Protein AF-A0A9P6WQN1-F1 (afdb_monomer_lite)

Sequence (180 aa):
MYAKSSDTKADQDLINRVKMDAEMPRNSAIYAYQYFLKLSTQKNPILTKEYKQLPDDSQFIDKHYNDLIKYRDLICGVGGQFSEIPSACELFLRLSEVHPRRISQIESNNNTSANTSTISASTTTKIIDQLLKLQIERFDQLVIDLMNTLKLNGGHLFVLDLLIYNKQVFDHIEHTNHNV

InterPro domains:
  IPR035283 Protein Fmp23 [PF17315] (28-176)

Radius of gyration: 20.45 Å; chains: 1; bounding box: 81×51×39 Å

Secondary structure (DSSP, 8-state):
-----SHHHHHHHHHHHHHHHHT--S-HHHHHHHHHHHHHHTT-TTS-SSPPPPPTT-THHHHHHHHHHHHHHHHH-TT--GGGSS-HHHHHHHHHHT-HHHHHHHHHHHHTTS----S-HHHHHHHHHHHHHHHHHHHHHHHHHHHHHHHHTTT-THHHHHHHHHHHHHHHHHHHHTT-

Foldseek 3Di:
DDDDDDPVVVVVVVVVVVVCVVCCDLFLLVVLLVVVVVCVVVVHCLLPPDFDDFPPPLCLCVLCVVVLQVLCCVQQNHPGAQQVQPFLSSSSVSLRCVQLVNVVVVVVVVPPVDDDDDDDCPVVVVVVVVVSVVSNVSSSVNSVSVSVRCSNGSGRRVVSVVSNVVVVVVVVVVVVVVVD

Organism: NCBI:txid460514

Structure (mmCIF, N/CA/C/O backbone):
data_AF-A0A9P6WQN1-F1
#
_entry.id   AF-A0A9P6WQN1-F1
#
loop_
_atom_site.group_PDB
_atom_site.id
_atom_site.type_symbol
_atom_site.label_atom_id
_atom_site.label_alt_id
_atom_site.label_comp_id
_atom_site.label_asym_id
_atom_site.label_entity_id
_atom_site.label_seq_id
_atom_site.pdbx_PDB_ins_code
_atom_site.Cartn_x
_atom_site.Cartn_y
_atom_site.Cartn_z
_atom_site.occupancy
_atom_site.B_iso_or_equiv
_atom_site.auth_seq_id
_atom_site.auth_comp_id
_atom_site.auth_asym_id
_atom_site.auth_atom_id
_atom_site.pdbx_PDB_model_num
ATOM 1 N N . MET A 1 1 ? 49.859 4.708 4.162 1.00 42.19 1 MET A N 1
ATOM 2 C CA . MET A 1 1 ? 48.639 4.614 4.990 1.00 42.19 1 MET A CA 1
ATOM 3 C C . MET A 1 1 ? 47.655 5.675 4.532 1.00 42.19 1 MET A C 1
ATOM 5 O O . MET A 1 1 ? 47.933 6.830 4.790 1.00 42.19 1 MET A O 1
ATOM 9 N N . TYR A 1 2 ? 46.554 5.305 3.875 1.00 33.97 2 TYR A N 1
ATOM 10 C CA . TYR A 1 2 ? 45.330 6.116 3.839 1.00 33.97 2 TYR A CA 1
ATOM 11 C C . TYR A 1 2 ? 44.139 5.173 3.650 1.00 33.97 2 TYR A C 1
ATOM 13 O O . TYR A 1 2 ? 43.829 4.750 2.543 1.00 33.97 2 TYR A O 1
ATOM 21 N N . ALA A 1 3 ? 43.517 4.808 4.768 1.00 43.91 3 ALA A N 1
ATOM 22 C CA . ALA A 1 3 ? 42.157 4.297 4.822 1.00 43.91 3 ALA A CA 1
ATOM 23 C C . ALA A 1 3 ? 41.288 5.448 5.334 1.00 43.91 3 ALA A C 1
ATOM 25 O O . ALA A 1 3 ? 41.653 6.042 6.349 1.00 43.91 3 ALA A O 1
ATOM 26 N N . LYS A 1 4 ? 40.210 5.788 4.618 1.00 46.09 4 LYS A N 1
ATOM 27 C CA . LYS A 1 4 ? 39.016 6.509 5.108 1.00 46.09 4 LYS A CA 1
ATOM 28 C C . LYS A 1 4 ? 38.120 6.869 3.922 1.00 46.09 4 LYS A C 1
ATOM 30 O O . LYS A 1 4 ? 38.464 7.789 3.193 1.00 46.09 4 LYS A O 1
ATOM 35 N N . SER A 1 5 ? 36.991 6.174 3.747 1.00 46.72 5 SER A N 1
ATOM 36 C CA . SER A 1 5 ? 35.738 6.746 3.202 1.00 46.72 5 SER A CA 1
ATOM 37 C C . SER A 1 5 ? 34.600 5.701 3.152 1.00 46.72 5 SER A C 1
ATOM 39 O O . SER A 1 5 ? 34.000 5.477 2.105 1.00 46.72 5 SER A O 1
ATOM 41 N N . SER A 1 6 ? 34.314 5.002 4.255 1.00 49.31 6 SER A N 1
ATOM 42 C CA . SER A 1 6 ? 33.153 4.089 4.338 1.00 49.31 6 SER A CA 1
ATOM 43 C C . SER A 1 6 ? 32.054 4.576 5.286 1.00 49.31 6 SER A C 1
ATOM 45 O O . SER A 1 6 ? 30.892 4.244 5.074 1.00 49.31 6 SER A O 1
ATOM 47 N N . ASP A 1 7 ? 32.386 5.407 6.277 1.00 49.44 7 ASP A N 1
ATOM 48 C CA . ASP A 1 7 ? 31.489 5.627 7.424 1.00 49.44 7 ASP A CA 1
ATOM 49 C C . ASP A 1 7 ? 30.476 6.768 7.216 1.00 49.44 7 ASP A C 1
ATOM 51 O O . ASP A 1 7 ? 29.399 6.772 7.800 1.00 49.44 7 ASP A O 1
ATOM 55 N N . THR A 1 8 ? 30.738 7.702 6.299 1.00 52.03 8 THR A N 1
ATOM 56 C CA . THR A 1 8 ? 29.893 8.897 6.119 1.00 52.03 8 THR A CA 1
ATOM 57 C C . THR A 1 8 ? 28.556 8.640 5.425 1.00 52.03 8 THR A C 1
ATOM 59 O O . THR A 1 8 ? 27.629 9.425 5.599 1.00 52.03 8 THR A O 1
ATOM 62 N N . LYS A 1 9 ? 28.411 7.564 4.640 1.00 51.91 9 LYS A N 1
ATOM 63 C CA . LYS A 1 9 ? 27.134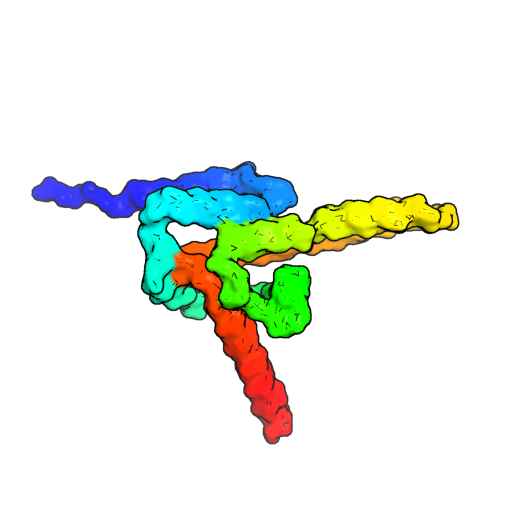 7.241 3.971 1.00 51.91 9 LYS A CA 1
ATOM 64 C C . LYS A 1 9 ? 26.125 6.593 4.918 1.00 51.91 9 LYS A C 1
ATOM 66 O O . LYS A 1 9 ? 24.951 6.946 4.869 1.00 51.91 9 LYS A O 1
ATOM 71 N N . ALA A 1 10 ? 26.588 5.687 5.778 1.00 47.12 10 ALA A N 1
ATOM 72 C CA . ALA A 1 10 ? 25.741 5.011 6.757 1.00 47.12 10 ALA A CA 1
ATOM 73 C C . ALA A 1 10 ? 25.199 6.002 7.797 1.00 47.12 10 ALA A C 1
ATOM 75 O O . ALA A 1 10 ? 24.008 5.979 8.099 1.00 47.12 10 ALA A O 1
ATOM 76 N N . ASP A 1 11 ? 26.041 6.936 8.248 1.00 40.81 11 ASP A N 1
ATOM 77 C CA . ASP A 1 11 ? 25.636 8.005 9.163 1.00 40.81 11 ASP A CA 1
ATOM 78 C C . ASP A 1 11 ? 24.637 8.968 8.515 1.00 40.81 11 ASP A C 1
ATOM 80 O O . ASP A 1 11 ? 23.667 9.370 9.154 1.00 40.81 11 ASP A O 1
ATOM 84 N N . GLN A 1 12 ? 24.799 9.294 7.228 1.00 47.34 12 GLN A N 1
ATOM 85 C CA . GLN A 1 12 ? 23.849 10.155 6.523 1.00 47.34 12 GLN A CA 1
ATOM 86 C C . GLN A 1 12 ? 22.489 9.473 6.320 1.00 47.34 12 GLN A C 1
ATOM 88 O O . GLN A 1 12 ? 21.455 10.123 6.463 1.00 47.34 12 GLN A O 1
ATOM 93 N N . ASP A 1 13 ? 22.470 8.170 6.031 1.00 47.41 13 ASP A N 1
ATOM 94 C CA . ASP A 1 13 ? 21.236 7.384 5.939 1.00 47.41 13 ASP A CA 1
ATOM 95 C C . ASP A 1 13 ? 20.555 7.233 7.304 1.00 47.41 13 ASP A C 1
ATOM 97 O O . ASP A 1 13 ? 19.328 7.294 7.381 1.00 47.41 13 ASP A O 1
ATOM 101 N N . LEU A 1 14 ? 21.325 7.107 8.388 1.00 43.66 14 LEU A N 1
ATOM 102 C CA . LEU A 1 14 ? 20.800 7.065 9.753 1.00 43.66 14 LEU A CA 1
ATOM 103 C C . LEU A 1 14 ? 20.231 8.428 10.181 1.00 43.66 14 LEU A C 1
ATOM 105 O O . LEU A 1 14 ? 19.128 8.497 10.714 1.00 43.66 14 LEU A O 1
ATOM 109 N N . ILE A 1 15 ? 20.927 9.525 9.872 1.00 46.97 15 ILE A N 1
ATOM 110 C CA . ILE A 1 15 ? 20.462 10.899 10.118 1.00 46.97 15 ILE A CA 1
ATOM 111 C C . ILE A 1 15 ? 19.216 11.211 9.282 1.00 46.97 15 ILE A C 1
ATOM 113 O O . ILE A 1 15 ? 18.294 11.866 9.771 1.00 46.97 15 ILE A O 1
ATOM 117 N N . ASN A 1 16 ? 19.157 10.725 8.040 1.00 48.62 16 ASN A N 1
ATOM 118 C CA . ASN A 1 16 ? 17.968 10.846 7.207 1.00 48.62 16 ASN A CA 1
ATOM 119 C C . ASN A 1 16 ? 16.809 10.037 7.793 1.00 48.62 16 ASN A C 1
ATOM 121 O O . ASN A 1 16 ? 15.729 10.596 7.898 1.00 48.62 16 ASN A O 1
ATOM 125 N N . ARG A 1 17 ? 17.017 8.793 8.254 1.00 46.34 17 ARG A N 1
ATOM 126 C CA . ARG A 1 17 ? 15.985 8.000 8.959 1.00 46.34 17 ARG A CA 1
ATOM 127 C C . ARG A 1 17 ? 15.442 8.733 10.192 1.00 46.34 17 ARG A C 1
ATOM 129 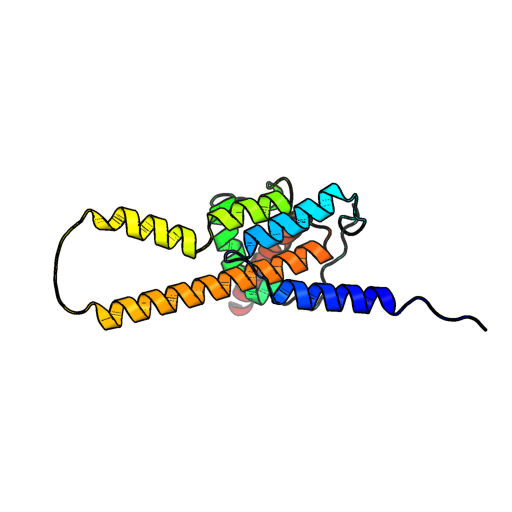O O . ARG A 1 17 ? 14.239 8.915 10.303 1.00 46.34 17 ARG A O 1
ATOM 136 N N . VAL A 1 18 ? 16.321 9.263 11.044 1.00 44.47 18 VAL A N 1
ATOM 137 C CA . VAL A 1 18 ? 15.925 9.965 12.281 1.00 44.47 18 VAL A CA 1
ATOM 138 C C . VAL A 1 18 ? 15.194 11.288 12.003 1.00 44.47 18 VAL A C 1
ATOM 140 O O . VAL A 1 18 ? 14.250 11.629 12.710 1.00 44.47 18 VAL A O 1
ATOM 143 N N . LYS A 1 19 ? 15.577 12.038 10.960 1.00 45.38 19 LYS A N 1
ATOM 144 C CA . LYS A 1 19 ? 14.835 13.242 10.534 1.00 45.38 19 LYS A CA 1
ATOM 145 C C . LYS A 1 19 ? 13.519 12.909 9.829 1.00 45.38 19 LYS A C 1
ATOM 147 O O . LYS A 1 19 ? 12.572 13.679 9.925 1.00 45.38 19 LYS A O 1
ATOM 152 N N . MET A 1 20 ? 13.469 11.773 9.139 1.00 44.50 20 MET A N 1
ATOM 153 C CA . MET A 1 20 ? 12.282 11.255 8.468 1.00 44.50 20 MET A CA 1
ATOM 154 C C . MET A 1 20 ? 11.190 10.822 9.466 1.00 44.50 20 MET A C 1
ATOM 156 O O . MET A 1 20 ? 10.012 11.055 9.202 1.00 44.50 20 MET A O 1
ATOM 160 N N . ASP A 1 21 ? 11.566 10.271 10.622 1.00 44.69 21 ASP A N 1
ATOM 161 C CA . ASP A 1 21 ? 10.623 9.846 11.671 1.00 44.69 21 ASP A CA 1
ATOM 162 C C . ASP A 1 21 ? 10.028 11.026 12.469 1.00 44.69 21 ASP A C 1
ATOM 164 O O . ASP A 1 21 ? 8.924 10.931 13.004 1.00 44.69 21 ASP A O 1
ATOM 168 N N . ALA A 1 22 ? 10.729 12.165 12.530 1.00 45.16 22 ALA A N 1
ATOM 169 C CA . ALA A 1 22 ? 10.315 13.340 13.306 1.00 45.16 22 ALA A CA 1
ATOM 170 C C . ALA A 1 22 ? 9.246 14.217 12.618 1.00 45.16 22 ALA A C 1
ATOM 172 O O . ALA A 1 22 ? 8.564 14.991 13.288 1.00 45.16 22 ALA A O 1
ATOM 173 N N . GLU A 1 23 ? 9.071 14.088 11.299 1.00 50.44 23 GLU A N 1
ATOM 174 C CA . GLU A 1 23 ? 8.110 14.863 10.499 1.00 50.44 23 GLU A CA 1
ATOM 175 C C . GLU A 1 23 ? 7.227 13.957 9.632 1.00 50.44 23 GLU A C 1
ATOM 177 O O . GLU A 1 23 ? 6.933 14.282 8.480 1.00 50.44 23 GLU A O 1
ATOM 182 N N . MET A 1 24 ? 6.781 12.808 10.154 1.00 56.94 24 MET A N 1
ATOM 183 C CA . MET A 1 24 ? 5.760 12.043 9.439 1.00 56.94 24 MET A CA 1
ATOM 184 C C . MET A 1 24 ? 4.507 12.920 9.265 1.00 56.94 24 MET A C 1
ATOM 186 O O . MET A 1 24 ? 3.900 13.342 10.256 1.00 56.94 24 MET A O 1
ATOM 190 N N . PRO A 1 25 ? 4.098 13.233 8.021 1.00 63.06 25 PRO A N 1
ATOM 191 C CA . PRO A 1 25 ? 2.889 14.000 7.769 1.00 63.06 25 PRO A CA 1
ATOM 192 C C . PRO A 1 25 ? 1.674 13.276 8.345 1.00 63.06 25 PRO A C 1
ATOM 194 O O . PRO A 1 25 ? 1.698 12.072 8.585 1.00 63.06 25 PRO A O 1
ATOM 197 N N . ARG A 1 26 ? 0.538 13.978 8.453 1.00 73.94 26 ARG A N 1
ATOM 198 C CA . ARG A 1 26 ? -0.747 13.377 8.870 1.00 73.94 26 ARG A CA 1
ATOM 199 C C . ARG A 1 26 ? -1.188 12.156 8.039 1.00 73.94 26 ARG A C 1
ATOM 201 O O . ARG A 1 26 ? -2.175 11.534 8.430 1.00 73.94 26 ARG A O 1
ATOM 208 N N . ASN A 1 27 ? -0.530 11.895 6.910 1.00 84.88 27 ASN A N 1
ATOM 209 C CA . ASN A 1 27 ? -0.750 10.784 6.000 1.00 84.88 27 ASN A CA 1
ATOM 210 C C . ASN A 1 27 ? 0.617 10.240 5.539 1.00 84.88 27 ASN A C 1
ATOM 212 O O . ASN A 1 27 ? 1.321 10.889 4.757 1.00 84.88 27 ASN A O 1
ATOM 216 N N . SER A 1 28 ? 0.971 9.052 6.023 1.00 90.94 28 SER A N 1
ATOM 217 C CA . SER A 1 28 ? 2.194 8.318 5.668 1.00 90.94 28 SER A CA 1
ATOM 218 C C . SER A 1 28 ? 2.349 8.063 4.164 1.00 90.94 28 SER A C 1
ATOM 220 O O . SER A 1 28 ? 3.463 8.057 3.640 1.00 90.94 28 SER A O 1
ATOM 222 N N . ALA A 1 29 ? 1.249 7.887 3.431 1.00 93.44 29 ALA A N 1
ATOM 223 C CA . ALA A 1 29 ? 1.292 7.579 2.005 1.00 93.44 29 ALA A CA 1
ATOM 224 C C . ALA A 1 29 ? 1.676 8.806 1.167 1.00 93.44 29 ALA A C 1
ATOM 226 O O . ALA A 1 29 ? 2.477 8.691 0.244 1.00 93.44 29 ALA A O 1
ATOM 227 N N . ILE A 1 30 ? 1.222 10.010 1.541 1.00 91.69 30 ILE A N 1
ATOM 228 C CA . ILE A 1 30 ? 1.677 11.261 0.895 1.00 91.69 30 ILE A CA 1
ATOM 229 C C . ILE A 1 30 ? 3.188 11.429 1.031 1.00 91.69 30 ILE A C 1
ATOM 231 O O . ILE A 1 30 ? 3.873 11.866 0.107 1.00 91.69 30 ILE A O 1
ATOM 235 N N . TYR A 1 31 ? 3.714 11.070 2.192 1.00 90.94 31 TYR A N 1
ATOM 236 C CA . TYR A 1 31 ? 5.136 11.130 2.446 1.00 90.94 31 TYR A CA 1
ATOM 237 C C . TYR A 1 31 ? 5.936 10.165 1.571 1.00 90.94 31 TYR A C 1
ATOM 239 O O . TYR A 1 31 ? 6.901 10.568 0.916 1.00 90.94 31 TYR A O 1
ATOM 247 N N . ALA A 1 32 ? 5.501 8.906 1.506 1.00 91.94 32 ALA A N 1
ATOM 248 C CA . ALA A 1 32 ? 6.110 7.905 0.643 1.00 91.94 32 ALA A CA 1
ATOM 249 C C . ALA A 1 32 ? 6.030 8.315 -0.840 1.00 91.94 32 ALA A C 1
ATOM 251 O O . ALA A 1 32 ? 7.023 8.210 -1.562 1.00 91.94 32 ALA A O 1
ATOM 252 N N . TYR A 1 33 ? 4.903 8.890 -1.276 1.00 92.88 33 TYR A N 1
ATOM 253 C CA . TYR A 1 33 ? 4.754 9.477 -2.609 1.00 92.88 33 TYR A CA 1
ATOM 254 C C . TYR A 1 33 ? 5.824 10.541 -2.885 1.00 92.88 33 TYR A C 1
ATOM 256 O O . TYR A 1 33 ? 6.554 10.447 -3.873 1.00 92.88 33 TYR A O 1
ATOM 264 N N . GLN A 1 34 ? 5.978 11.522 -1.991 1.00 90.50 34 GLN A N 1
ATOM 265 C CA . GLN A 1 34 ? 6.987 12.575 -2.140 1.00 90.50 34 GLN A CA 1
ATOM 266 C C . GLN A 1 34 ? 8.412 12.014 -2.177 1.00 90.50 34 GLN A C 1
ATOM 268 O O . GLN A 1 34 ? 9.256 12.520 -2.919 1.00 90.50 34 GLN A O 1
ATOM 273 N N . TYR A 1 35 ? 8.688 10.975 -1.389 1.00 89.12 35 TYR A N 1
ATOM 274 C CA . TYR A 1 35 ? 9.981 10.302 -1.386 1.00 89.12 35 TYR A CA 1
ATOM 275 C C . TYR A 1 35 ? 10.295 9.666 -2.748 1.00 89.12 35 TYR A C 1
ATOM 277 O O . TYR A 1 35 ? 11.323 9.988 -3.349 1.00 89.12 35 TYR A O 1
ATOM 285 N N . PHE A 1 36 ? 9.403 8.825 -3.278 1.00 89.12 36 PHE A N 1
ATOM 286 C CA . PHE A 1 36 ? 9.619 8.176 -4.575 1.00 89.12 36 PHE A CA 1
ATOM 287 C C . PHE A 1 36 ? 9.610 9.179 -5.740 1.00 89.12 36 PHE A C 1
ATOM 289 O O . PHE A 1 36 ? 10.393 9.029 -6.682 1.00 89.12 36 PHE A O 1
ATOM 296 N N . LEU A 1 37 ? 8.834 10.265 -5.645 1.00 88.56 37 LEU A N 1
ATOM 297 C CA . LEU A 1 37 ? 8.858 11.352 -6.625 1.00 88.56 37 LEU A CA 1
ATOM 298 C C . LEU A 1 37 ? 10.241 12.027 -6.677 1.00 88.56 37 LEU A C 1
ATOM 300 O O . LEU A 1 37 ? 10.809 12.211 -7.759 1.00 88.56 37 LEU A O 1
ATOM 304 N N . LYS A 1 38 ? 10.842 12.325 -5.517 1.00 86.75 38 LYS A N 1
ATOM 305 C CA . LYS A 1 38 ? 12.212 12.869 -5.433 1.00 86.75 38 LYS A CA 1
ATOM 306 C C . LYS A 1 38 ? 13.255 11.890 -5.982 1.00 86.75 38 LYS A C 1
ATOM 308 O O . LYS A 1 38 ? 14.167 12.308 -6.690 1.00 86.75 38 LYS A O 1
ATOM 313 N N . LEU A 1 39 ? 13.115 10.591 -5.716 1.00 81.88 39 LEU A N 1
ATOM 314 C CA . LEU A 1 39 ? 14.025 9.585 -6.277 1.00 81.88 39 LEU A CA 1
ATOM 315 C C . LEU A 1 39 ? 13.945 9.510 -7.807 1.00 81.88 39 LEU A C 1
ATOM 317 O O . LEU A 1 39 ? 14.982 9.450 -8.469 1.00 81.88 39 LEU A O 1
ATOM 321 N N . SER A 1 40 ? 12.730 9.555 -8.364 1.00 76.69 40 SER A N 1
ATOM 322 C CA . SER A 1 40 ? 12.509 9.482 -9.815 1.00 76.69 40 SER A CA 1
ATOM 323 C C . SER A 1 40 ? 13.104 10.683 -10.562 1.00 76.69 40 SER A C 1
ATOM 325 O O . SER A 1 40 ? 13.697 10.530 -11.629 1.00 76.69 40 SER A O 1
ATOM 327 N N . THR A 1 41 ? 13.025 11.873 -9.963 1.00 78.06 41 THR A N 1
ATOM 328 C CA . THR A 1 41 ? 13.553 13.123 -10.533 1.00 78.06 41 THR A CA 1
ATOM 329 C C . THR A 1 41 ? 15.077 13.220 -10.463 1.00 78.06 41 THR A C 1
ATOM 331 O O . THR A 1 41 ? 15.694 13.822 -11.339 1.00 78.06 41 THR A O 1
ATOM 334 N N . GLN A 1 42 ? 15.712 12.591 -9.471 1.00 71.44 42 GLN A N 1
ATOM 335 C CA . GLN A 1 42 ? 17.163 12.666 -9.263 1.00 71.44 42 GLN A CA 1
ATOM 336 C C . GLN A 1 42 ? 17.988 11.657 -10.088 1.00 71.44 42 GLN A C 1
ATOM 338 O O . GLN A 1 42 ? 19.201 11.596 -9.898 1.00 71.44 42 GLN A O 1
ATOM 343 N N . LYS A 1 43 ? 17.376 10.857 -10.985 1.00 61.94 43 LYS A N 1
ATOM 344 C CA . LYS A 1 43 ? 18.030 9.692 -11.638 1.00 61.94 43 LYS A CA 1
ATOM 345 C C . LYS A 1 43 ? 18.810 8.843 -10.618 1.00 61.94 43 LYS A C 1
ATOM 347 O O . LYS A 1 43 ? 19.949 8.440 -10.851 1.00 61.94 43 LYS A O 1
ATOM 352 N N . ASN A 1 44 ? 18.218 8.652 -9.441 1.00 57.53 44 ASN A N 1
ATOM 353 C CA . ASN A 1 44 ? 18.904 8.075 -8.295 1.00 57.53 44 ASN A CA 1
ATOM 354 C C . ASN A 1 44 ? 19.116 6.563 -8.527 1.00 57.53 44 ASN A C 1
ATOM 356 O O . ASN A 1 44 ? 18.147 5.877 -8.861 1.00 57.53 44 ASN A O 1
ATOM 360 N N . PRO A 1 45 ? 20.331 6.013 -8.338 1.00 54.66 45 PRO A N 1
ATOM 361 C CA . PRO A 1 45 ? 20.631 4.609 -8.624 1.00 54.66 45 PRO A CA 1
ATOM 362 C C . PRO A 1 45 ? 19.879 3.605 -7.744 1.00 54.66 45 PRO A C 1
ATOM 364 O O . PRO A 1 45 ? 19.991 2.422 -8.003 1.00 54.66 45 PRO A O 1
ATOM 367 N N . ILE A 1 46 ? 19.136 4.031 -6.714 1.00 56.94 46 ILE A N 1
ATOM 368 C CA . ILE A 1 46 ? 18.326 3.129 -5.872 1.00 56.94 46 ILE A CA 1
ATOM 369 C C . ILE A 1 46 ? 17.131 2.55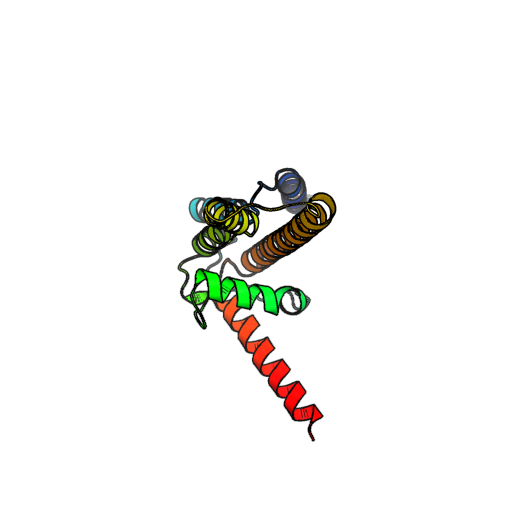8 -6.648 1.00 56.94 46 ILE A C 1
ATOM 371 O O . ILE A 1 46 ? 16.753 1.414 -6.426 1.00 56.94 46 ILE A O 1
ATOM 375 N N . LEU A 1 47 ? 16.584 3.314 -7.606 1.00 56.75 47 LEU A N 1
ATOM 376 C CA . LEU A 1 47 ? 15.657 2.784 -8.607 1.00 56.75 47 LEU A CA 1
ATOM 377 C C . LEU A 1 47 ? 16.486 2.068 -9.687 1.00 56.75 47 LEU A C 1
ATOM 379 O O . LEU A 1 47 ? 16.557 2.500 -10.840 1.00 56.75 47 LEU A O 1
ATOM 383 N N . THR A 1 48 ? 17.229 1.033 -9.285 1.00 52.97 48 THR A N 1
ATOM 384 C CA . THR A 1 48 ? 17.962 0.185 -10.222 1.00 52.97 48 THR A CA 1
ATOM 385 C C . THR A 1 48 ? 16.968 -0.512 -11.144 1.00 52.97 48 THR A C 1
ATOM 387 O O . THR A 1 48 ? 15.898 -0.928 -10.719 1.00 52.97 48 THR A O 1
ATOM 390 N N . LYS A 1 49 ? 17.344 -0.710 -12.413 1.00 55.94 49 LYS A N 1
ATOM 391 C CA . LYS A 1 49 ? 16.626 -1.631 -13.316 1.00 55.94 49 LYS A CA 1
ATOM 392 C C . LYS A 1 49 ? 16.706 -3.091 -12.854 1.00 55.94 49 LYS A C 1
ATOM 394 O O . LYS A 1 49 ? 15.987 -3.937 -13.372 1.00 55.94 49 LYS A O 1
ATOM 399 N N . GLU A 1 50 ? 17.635 -3.380 -11.949 1.00 55.72 50 GLU A N 1
ATOM 400 C CA . GLU A 1 50 ? 17.895 -4.713 -11.436 1.00 55.72 50 GLU A CA 1
ATOM 401 C C . GLU A 1 50 ? 17.173 -4.905 -10.108 1.00 55.72 50 GLU A C 1
ATOM 403 O O . GLU A 1 50 ? 17.394 -4.167 -9.142 1.00 55.72 50 GLU A O 1
ATOM 408 N N . TYR A 1 51 ? 16.312 -5.919 -10.094 1.00 57.25 51 TYR A N 1
ATOM 409 C CA . TYR A 1 51 ? 15.655 -6.434 -8.908 1.00 57.25 51 TYR A CA 1
ATOM 410 C C . TYR A 1 51 ? 16.703 -6.891 -7.892 1.00 57.25 51 TYR A C 1
ATOM 412 O O . TYR A 1 51 ? 17.527 -7.761 -8.178 1.00 57.25 51 TYR A O 1
ATOM 420 N N . LYS A 1 52 ? 16.648 -6.327 -6.686 1.00 62.31 52 LYS A N 1
ATOM 421 C CA . LYS A 1 52 ? 17.323 -6.891 -5.520 1.00 62.31 52 LYS A CA 1
ATOM 422 C C . LYS A 1 52 ? 16.299 -7.702 -4.746 1.00 62.31 52 LYS A C 1
ATOM 424 O O . LYS A 1 52 ? 15.216 -7.200 -4.442 1.00 62.31 52 LYS A O 1
ATOM 429 N N . GLN A 1 53 ? 16.638 -8.961 -4.482 1.00 61.78 53 GLN A N 1
ATOM 430 C CA . GLN A 1 53 ? 15.819 -9.831 -3.649 1.00 61.78 53 GLN A CA 1
ATOM 431 C C . GLN A 1 53 ? 15.544 -9.146 -2.309 1.00 61.78 53 GLN A C 1
ATOM 433 O O . GLN A 1 53 ? 16.415 -8.472 -1.750 1.00 61.78 53 GLN A O 1
ATOM 438 N N . LEU A 1 54 ? 14.306 -9.283 -1.834 1.00 63.28 54 LEU A N 1
ATOM 439 C CA . LEU A 1 54 ? 13.956 -8.876 -0.481 1.00 63.28 54 LEU A CA 1
ATOM 440 C C . LEU A 1 54 ? 14.848 -9.632 0.516 1.00 63.28 54 LEU A C 1
ATOM 442 O O . LEU A 1 54 ? 15.209 -10.773 0.234 1.00 63.28 54 LEU A O 1
ATOM 446 N N . PRO A 1 55 ? 15.205 -9.029 1.661 1.00 58.56 55 PRO A N 1
ATOM 447 C CA . PRO A 1 55 ? 15.850 -9.760 2.743 1.00 58.56 55 PRO A CA 1
ATOM 448 C C . PRO A 1 55 ? 15.018 -10.990 3.124 1.00 58.56 55 PRO A C 1
ATOM 450 O O . PRO A 1 55 ? 13.797 -10.881 3.261 1.00 58.56 55 PRO A O 1
ATOM 453 N N . ASP A 1 56 ? 15.672 -12.139 3.303 1.00 51.62 56 ASP A N 1
ATOM 454 C CA . ASP A 1 56 ? 15.011 -13.413 3.631 1.00 51.62 56 ASP A CA 1
ATOM 455 C C . ASP A 1 56 ? 14.222 -13.355 4.957 1.00 51.62 56 ASP A C 1
ATOM 457 O O . ASP A 1 56 ? 13.306 -14.143 5.177 1.00 51.62 56 ASP A O 1
ATOM 461 N N . ASP A 1 57 ? 14.543 -12.401 5.835 1.00 52.00 57 ASP A N 1
ATOM 462 C CA . ASP A 1 57 ? 13.912 -12.156 7.135 1.00 52.00 57 ASP A CA 1
ATOM 463 C C . ASP A 1 57 ? 12.796 -11.098 7.095 1.00 52.00 57 ASP A C 1
ATOM 465 O O . ASP A 1 57 ? 12.294 -10.666 8.138 1.00 52.00 57 ASP A O 1
ATOM 469 N N . SER A 1 58 ? 12.373 -10.681 5.900 1.00 60.44 58 SER A N 1
ATOM 470 C CA . SER A 1 58 ? 11.240 -9.784 5.712 1.00 60.44 58 SER A CA 1
ATOM 471 C C . SER A 1 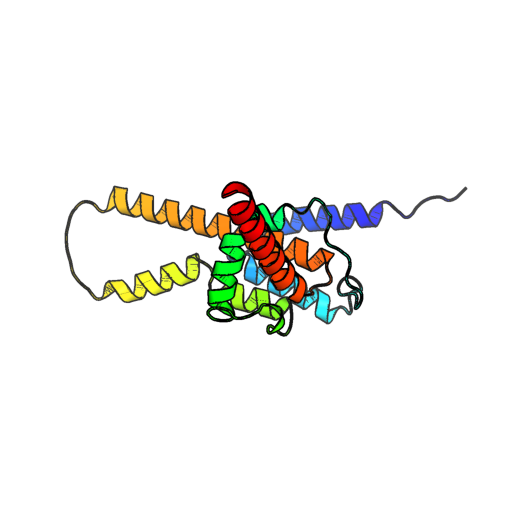58 ? 9.934 -10.465 6.161 1.00 60.44 58 SER A C 1
ATOM 473 O O . SER A 1 58 ? 9.139 -10.924 5.340 1.00 60.44 58 SER A O 1
ATOM 475 N N . GLN A 1 59 ? 9.630 -10.407 7.465 1.00 75.94 59 GLN A N 1
ATOM 476 C CA . GLN A 1 59 ? 8.317 -10.723 8.068 1.00 75.94 59 GLN A CA 1
ATOM 477 C C . GLN A 1 59 ? 7.185 -9.802 7.565 1.00 75.94 59 GLN A C 1
ATOM 479 O O . GLN A 1 59 ? 6.083 -9.779 8.113 1.00 75.94 59 GLN A O 1
ATOM 484 N N . PHE A 1 60 ? 7.452 -8.998 6.531 1.00 85.44 60 PHE A N 1
ATOM 485 C CA . PHE A 1 60 ? 6.507 -8.097 5.899 1.00 85.44 60 PHE A CA 1
ATOM 486 C C . PHE A 1 60 ? 5.215 -8.815 5.521 1.00 85.44 60 PHE A C 1
ATOM 488 O O . PHE A 1 60 ? 4.141 -8.342 5.884 1.00 85.44 60 PHE A O 1
ATOM 495 N N . ILE A 1 61 ? 5.310 -9.950 4.818 1.00 87.31 61 ILE A N 1
ATOM 496 C CA . ILE A 1 61 ? 4.114 -10.638 4.333 1.00 87.31 61 ILE A CA 1
ATOM 497 C C . ILE A 1 61 ? 3.314 -11.233 5.493 1.00 87.31 61 ILE A C 1
ATOM 499 O O . ILE A 1 61 ? 2.110 -11.018 5.552 1.00 87.31 61 ILE A O 1
ATOM 503 N N . ASP A 1 62 ? 3.965 -11.849 6.479 1.00 85.88 62 ASP A N 1
ATOM 504 C CA . ASP A 1 62 ? 3.281 -12.402 7.654 1.00 85.88 62 ASP A CA 1
ATOM 505 C C . ASP A 1 62 ? 2.558 -11.320 8.467 1.00 85.88 62 ASP A C 1
ATOM 507 O O . ASP A 1 62 ? 1.452 -11.533 8.963 1.00 85.88 62 ASP A O 1
ATOM 511 N N . LYS A 1 63 ? 3.156 -10.126 8.561 1.00 89.81 63 LYS A N 1
ATOM 512 C CA . LYS A 1 63 ? 2.585 -8.986 9.284 1.00 89.81 63 LYS A CA 1
ATOM 513 C C . LYS A 1 63 ? 1.442 -8.311 8.525 1.00 89.81 63 LYS A C 1
ATOM 515 O O . LYS A 1 63 ? 0.455 -7.913 9.139 1.00 89.81 63 LYS A O 1
ATOM 520 N N . HIS A 1 64 ? 1.586 -8.147 7.211 1.00 92.69 64 HIS A N 1
ATOM 521 C CA . HIS A 1 64 ? 0.757 -7.230 6.424 1.00 92.69 64 HIS A CA 1
ATOM 522 C C . HIS A 1 64 ? -0.111 -7.899 5.365 1.00 92.69 64 HIS A C 1
ATOM 524 O O . HIS A 1 64 ? -0.847 -7.187 4.694 1.00 92.69 64 HIS A O 1
ATOM 530 N N . TYR A 1 65 ? -0.089 -9.226 5.209 1.00 92.38 65 TYR A N 1
ATOM 531 C CA . TYR A 1 65 ? -0.823 -9.932 4.146 1.00 92.38 65 TYR A CA 1
ATOM 532 C C . TYR A 1 65 ? -2.284 -9.475 4.004 1.00 92.38 65 TYR A C 1
ATOM 534 O O . TYR A 1 65 ? -2.705 -9.049 2.928 1.00 92.38 65 TYR A O 1
ATOM 542 N N . ASN A 1 66 ? -3.042 -9.475 5.105 1.00 93.75 66 ASN A N 1
ATOM 543 C CA . ASN A 1 66 ? -4.451 -9.074 5.090 1.00 93.75 66 ASN A CA 1
ATOM 544 C C . ASN A 1 66 ? -4.646 -7.601 4.708 1.00 93.75 66 ASN A C 1
ATOM 546 O O . ASN A 1 66 ? -5.585 -7.263 3.989 1.00 93.75 66 ASN A O 1
ATOM 550 N N . ASP A 1 67 ? -3.766 -6.720 5.183 1.00 94.06 67 ASP A N 1
ATOM 551 C CA . ASP A 1 67 ? -3.829 -5.303 4.833 1.00 94.06 67 ASP A CA 1
ATOM 552 C C . ASP A 1 67 ? -3.447 -5.083 3.371 1.00 94.06 67 ASP A C 1
ATOM 554 O O . ASP A 1 67 ? -4.095 -4.308 2.674 1.00 94.06 67 ASP A O 1
ATOM 558 N N . LEU A 1 68 ? -2.447 -5.808 2.880 1.00 93.62 68 LEU A N 1
ATOM 559 C CA . LEU A 1 68 ? -1.983 -5.726 1.506 1.00 93.62 68 LEU A CA 1
ATOM 560 C C . LEU A 1 68 ? -3.093 -6.135 0.530 1.00 93.62 68 LEU A C 1
ATOM 562 O O . LEU A 1 68 ? -3.352 -5.399 -0.416 1.00 93.62 68 LEU A O 1
ATOM 566 N N . ILE A 1 69 ? -3.815 -7.229 0.807 1.00 94.50 69 ILE A N 1
ATOM 567 C CA . ILE A 1 69 ? -5.016 -7.628 0.052 1.00 94.50 69 ILE A CA 1
ATOM 568 C C . ILE A 1 69 ? -6.098 -6.550 0.129 1.00 94.50 69 ILE A C 1
ATOM 570 O O . ILE A 1 69 ? -6.599 -6.103 -0.901 1.00 94.50 69 ILE A O 1
ATOM 574 N N . LYS A 1 70 ? -6.438 -6.097 1.343 1.00 94.81 70 LYS A N 1
ATOM 575 C CA . LYS A 1 70 ? -7.480 -5.086 1.555 1.00 94.81 70 LYS A CA 1
ATOM 576 C C . LYS A 1 70 ? -7.204 -3.822 0.742 1.00 94.81 70 LYS A C 1
ATOM 578 O O . LYS A 1 70 ? -8.089 -3.331 0.048 1.00 94.81 70 LYS A O 1
ATOM 583 N N . TYR A 1 71 ? -5.997 -3.268 0.842 1.00 95.31 71 TYR A N 1
ATOM 584 C CA . TYR A 1 71 ? -5.666 -2.018 0.163 1.00 95.31 71 TYR A CA 1
ATOM 585 C C . TYR A 1 71 ? -5.436 -2.207 -1.333 1.00 95.31 71 TYR A C 1
ATOM 587 O O . TYR A 1 71 ? -5.780 -1.298 -2.080 1.00 95.31 71 TYR A O 1
ATOM 595 N N . ARG A 1 72 ? -4.959 -3.376 -1.786 1.00 95.56 72 ARG A N 1
ATOM 596 C CA . ARG A 1 72 ? -4.966 -3.744 -3.210 1.00 95.56 72 ARG A CA 1
ATOM 597 C C . ARG A 1 72 ? -6.375 -3.660 -3.776 1.00 95.56 72 ARG A C 1
ATOM 599 O O . ARG A 1 72 ? -6.592 -2.968 -4.762 1.00 95.56 72 ARG A O 1
ATOM 606 N N . ASP A 1 73 ? -7.334 -4.306 -3.120 1.00 95.56 73 ASP A N 1
ATOM 607 C CA . ASP A 1 73 ? -8.711 -4.352 -3.606 1.00 95.56 73 ASP A CA 1
ATOM 608 C C . ASP A 1 73 ? -9.360 -2.957 -3.603 1.00 95.56 73 ASP A C 1
ATOM 610 O O . ASP A 1 73 ? -10.157 -2.642 -4.484 1.00 95.56 73 ASP A O 1
ATOM 614 N N . LEU A 1 74 ? -8.971 -2.084 -2.665 1.00 94.38 74 LEU A N 1
ATOM 615 C CA . LEU A 1 74 ? -9.432 -0.694 -2.623 1.00 94.38 74 LEU A CA 1
ATOM 616 C C . LEU A 1 74 ? -8.855 0.188 -3.745 1.00 94.38 74 LEU A C 1
ATOM 618 O O . LEU A 1 74 ? -9.554 1.089 -4.200 1.00 94.38 74 LEU A O 1
ATOM 622 N N . ILE A 1 75 ? -7.605 -0.025 -4.177 1.00 95.44 75 ILE A N 1
ATOM 623 C CA . ILE A 1 75 ? -6.920 0.877 -5.132 1.00 95.44 75 ILE A CA 1
ATOM 624 C C . ILE A 1 75 ? -6.800 0.325 -6.561 1.00 95.44 75 ILE A C 1
ATOM 626 O O . ILE A 1 75 ? -6.614 1.101 -7.505 1.00 95.44 75 ILE A O 1
ATOM 630 N N . CYS A 1 76 ? -6.868 -0.997 -6.718 1.00 94.25 76 CYS A N 1
ATOM 631 C CA . CYS A 1 76 ? -6.833 -1.708 -7.999 1.00 94.25 76 CYS A CA 1
ATOM 632 C C . CYS A 1 76 ? -8.189 -2.335 -8.353 1.00 94.25 76 CYS A C 1
ATOM 634 O O . CYS A 1 76 ? -8.386 -2.750 -9.490 1.00 94.25 76 CYS A O 1
ATOM 636 N N . GLY A 1 77 ? -9.129 -2.403 -7.405 1.00 91.94 77 GLY A N 1
ATOM 637 C CA . GLY A 1 77 ? -10.358 -3.180 -7.546 1.00 91.94 77 GLY A CA 1
ATOM 638 C C . GLY A 1 77 ? -10.177 -4.636 -7.108 1.00 91.94 77 GLY A C 1
ATOM 639 O O . GLY A 1 77 ? -9.060 -5.136 -6.968 1.00 91.94 77 GLY A O 1
ATOM 640 N N . VAL A 1 78 ? -11.298 -5.323 -6.871 1.00 89.81 78 VAL A N 1
ATOM 641 C CA . VAL A 1 78 ? -11.317 -6.706 -6.366 1.00 89.81 78 VAL A CA 1
ATOM 642 C C . VAL A 1 78 ? -10.576 -7.635 -7.326 1.00 89.81 78 VAL A C 1
ATOM 644 O O . VAL A 1 78 ? -10.977 -7.791 -8.477 1.00 89.81 78 VAL A O 1
ATOM 647 N N . GLY A 1 79 ? -9.504 -8.263 -6.837 1.00 84.75 79 GLY A N 1
ATOM 648 C CA . GLY A 1 79 ? -8.670 -9.163 -7.642 1.00 84.75 79 GLY A CA 1
ATOM 649 C C . GLY A 1 79 ? -7.730 -8.458 -8.626 1.00 84.75 79 GLY A C 1
ATOM 650 O O . GLY A 1 79 ? -7.072 -9.141 -9.408 1.00 84.75 79 GLY A O 1
ATOM 651 N N . GLY A 1 80 ? -7.646 -7.125 -8.580 1.00 91.94 80 GLY A N 1
ATOM 652 C CA . GLY A 1 80 ? -6.653 -6.356 -9.325 1.00 91.94 80 GLY A CA 1
ATOM 653 C C . GLY A 1 80 ? -5.229 -6.625 -8.834 1.00 91.94 80 GLY A C 1
ATOM 654 O O . GLY A 1 80 ? -5.019 -7.305 -7.826 1.00 91.94 80 GLY A O 1
ATOM 655 N N . GLN A 1 81 ? -4.238 -6.088 -9.542 1.00 94.50 81 GLN A N 1
ATOM 656 C CA . GLN A 1 81 ? -2.821 -6.360 -9.278 1.00 94.50 81 GLN A CA 1
ATOM 657 C C . GLN A 1 81 ? -2.038 -5.068 -9.045 1.00 94.50 81 GLN A C 1
ATOM 659 O O . GLN A 1 81 ? -2.321 -4.031 -9.645 1.00 94.50 81 GLN A O 1
ATOM 664 N N . PHE A 1 82 ? -1.024 -5.109 -8.182 1.00 95.12 82 PHE A N 1
ATOM 665 C CA . PHE A 1 82 ? -0.139 -3.959 -7.974 1.00 95.12 82 PHE A CA 1
ATOM 666 C C . PHE A 1 82 ? 0.751 -3.693 -9.188 1.00 95.12 82 PHE A C 1
ATOM 668 O O . PHE A 1 82 ? 1.118 -2.547 -9.437 1.00 95.12 82 PHE A O 1
ATOM 675 N N . SER A 1 83 ? 1.087 -4.728 -9.956 1.00 93.19 83 SER A N 1
ATOM 676 C CA . SER A 1 83 ? 1.855 -4.620 -11.201 1.00 93.19 83 SER A CA 1
ATOM 677 C C . SER A 1 83 ? 1.174 -3.786 -12.294 1.00 93.19 83 SER A C 1
ATOM 679 O O . SER A 1 83 ? 1.868 -3.260 -13.162 1.00 93.19 83 SER A O 1
ATOM 681 N N . GLU A 1 84 ? -0.147 -3.600 -12.233 1.00 93.38 84 GLU A N 1
ATOM 682 C CA . GLU A 1 84 ? -0.896 -2.714 -13.136 1.00 93.38 84 GLU A CA 1
ATOM 683 C C . GLU A 1 84 ? -0.702 -1.228 -12.799 1.00 93.38 84 GLU A C 1
ATOM 685 O O . GLU A 1 84 ? -0.984 -0.350 -13.618 1.00 93.38 84 GLU A O 1
ATOM 690 N N . ILE A 1 85 ? -0.205 -0.921 -11.597 1.00 94.69 85 ILE A N 1
ATOM 691 C CA . ILE A 1 85 ? 0.102 0.446 -11.196 1.00 94.69 85 ILE A CA 1
ATOM 692 C C . ILE A 1 85 ? 1.438 0.859 -11.843 1.00 94.69 85 ILE A C 1
ATOM 694 O O . ILE A 1 85 ? 2.459 0.207 -11.622 1.00 94.69 85 ILE A O 1
ATOM 698 N N . PRO A 1 86 ? 1.490 1.982 -12.586 1.00 90.88 86 PRO A N 1
ATOM 699 C CA . PRO A 1 86 ? 2.678 2.367 -13.352 1.00 90.88 86 PRO A CA 1
ATOM 700 C C . PRO A 1 86 ? 3.964 2.560 -12.539 1.00 90.88 86 PRO A C 1
ATOM 702 O O . PRO A 1 86 ? 5.061 2.437 -13.080 1.00 90.88 86 PRO A O 1
ATOM 705 N N . SER A 1 87 ? 3.862 2.951 -11.265 1.00 91.31 87 SER A N 1
ATOM 706 C CA . SER A 1 87 ? 5.032 3.239 -10.431 1.00 91.31 87 SER A CA 1
ATOM 707 C C . SER A 1 87 ? 4.723 3.199 -8.937 1.00 91.31 87 SER A C 1
ATOM 709 O O . SER A 1 87 ? 3.583 3.401 -8.519 1.00 91.31 87 SER A O 1
ATOM 711 N N . ALA A 1 88 ? 5.766 3.043 -8.116 1.00 91.94 88 ALA A N 1
ATOM 712 C CA . ALA A 1 88 ? 5.660 3.182 -6.664 1.00 91.94 88 ALA A CA 1
ATOM 713 C C . ALA A 1 88 ? 5.109 4.557 -6.238 1.00 91.94 88 ALA A C 1
ATOM 715 O O . ALA A 1 88 ? 4.342 4.630 -5.283 1.00 91.94 88 ALA A O 1
ATOM 716 N N . CYS A 1 89 ? 5.431 5.638 -6.963 1.00 92.19 89 CYS A N 1
ATOM 717 C CA . CYS A 1 89 ? 4.831 6.952 -6.718 1.00 92.19 89 CYS A CA 1
ATOM 718 C C . CYS A 1 89 ? 3.302 6.873 -6.806 1.00 92.19 89 CYS A C 1
ATOM 720 O O . CYS A 1 89 ? 2.605 7.239 -5.865 1.00 92.19 89 CYS A O 1
ATOM 722 N N . GLU A 1 90 ? 2.795 6.356 -7.923 1.00 94.06 90 GLU A N 1
ATOM 723 C CA . GLU A 1 90 ? 1.358 6.246 -8.172 1.00 94.06 90 GLU A CA 1
ATOM 724 C C . GLU A 1 90 ? 0.670 5.343 -7.138 1.00 94.06 90 GLU A C 1
ATOM 726 O O . GLU A 1 90 ? -0.407 5.677 -6.650 1.00 94.06 90 GLU A O 1
ATOM 731 N N . LEU A 1 91 ? 1.321 4.255 -6.714 1.00 96.38 91 LEU A N 1
ATOM 732 C CA . LEU A 1 91 ? 0.829 3.406 -5.625 1.00 96.38 91 LEU A CA 1
ATOM 733 C C . LEU A 1 91 ? 0.599 4.215 -4.341 1.00 96.38 91 LEU A C 1
ATOM 735 O O . LEU A 1 91 ? -0.483 4.161 -3.757 1.00 96.38 91 LEU A O 1
ATOM 739 N N . PHE A 1 92 ? 1.601 4.976 -3.896 1.00 96.06 92 PHE A N 1
ATOM 740 C CA . PHE A 1 92 ? 1.486 5.765 -2.669 1.00 96.06 92 PHE A CA 1
ATOM 741 C C . PHE A 1 92 ? 0.514 6.939 -2.807 1.00 96.06 92 PHE A C 1
ATOM 743 O O . PHE A 1 92 ? -0.147 7.300 -1.831 1.00 96.06 92 PHE A O 1
ATOM 750 N N . LEU A 1 93 ? 0.368 7.495 -4.011 1.00 94.81 93 LEU A N 1
ATOM 751 C CA . LEU A 1 93 ? -0.671 8.478 -4.290 1.00 94.81 93 LEU A CA 1
ATOM 752 C C . LEU A 1 93 ? -2.061 7.865 -4.084 1.00 94.81 93 LEU A C 1
ATOM 754 O O . LEU A 1 93 ? -2.830 8.401 -3.290 1.00 94.81 93 LEU A O 1
ATOM 758 N N . ARG A 1 94 ? -2.356 6.706 -4.681 1.00 95.75 94 ARG A N 1
ATOM 759 C CA . ARG A 1 94 ? -3.648 6.020 -4.500 1.00 95.75 94 ARG A CA 1
ATOM 760 C C . ARG A 1 94 ? -3.895 5.585 -3.057 1.00 95.75 94 ARG A C 1
ATOM 762 O O . ARG A 1 94 ? -4.986 5.781 -2.529 1.00 95.75 94 ARG A O 1
ATOM 769 N N . LEU A 1 95 ? -2.872 5.069 -2.371 1.00 95.81 95 LEU A N 1
ATOM 770 C CA . LEU A 1 95 ? -2.964 4.739 -0.943 1.00 95.81 95 LEU A CA 1
ATOM 771 C C . LEU A 1 95 ? -3.325 5.961 -0.090 1.00 95.81 95 LEU A C 1
ATOM 773 O O . LEU A 1 95 ? -4.060 5.840 0.889 1.00 95.81 95 LEU A O 1
ATOM 777 N N . SER A 1 96 ? -2.861 7.153 -0.471 1.00 94.00 96 SER A N 1
ATOM 778 C CA . SER A 1 96 ? -3.203 8.379 0.250 1.00 94.00 96 SER A CA 1
ATOM 779 C C . SER A 1 96 ? -4.688 8.743 0.166 1.00 94.00 96 SER A C 1
ATOM 781 O O . SER A 1 96 ? -5.209 9.404 1.070 1.00 94.00 96 SER A O 1
ATOM 783 N N . GLU A 1 97 ? -5.377 8.297 -0.885 1.00 92.19 97 GLU A N 1
ATOM 784 C CA . GLU A 1 97 ? -6.802 8.539 -1.101 1.00 92.19 97 GLU A CA 1
ATOM 785 C C . GLU A 1 97 ? -7.679 7.638 -0.236 1.00 92.19 97 GLU A C 1
ATOM 787 O O . GLU A 1 97 ? -8.722 8.080 0.244 1.00 92.19 97 GLU A O 1
ATOM 792 N N . VAL A 1 98 ? -7.205 6.425 0.048 1.00 93.12 98 VAL A N 1
ATOM 793 C CA . VAL A 1 98 ? -7.886 5.424 0.887 1.00 93.12 98 VAL A CA 1
ATOM 794 C C . VAL A 1 98 ? -7.414 5.439 2.345 1.00 93.12 98 VAL A C 1
ATOM 796 O O . VAL A 1 98 ? -7.674 4.510 3.109 1.00 93.12 98 VAL A O 1
ATOM 799 N N . HIS A 1 99 ? -6.725 6.503 2.760 1.00 92.50 99 HIS A N 1
ATOM 800 C CA . HIS A 1 99 ? -6.263 6.665 4.134 1.00 92.50 99 HIS A CA 1
ATOM 801 C C . HIS A 1 99 ? -7.454 6.654 5.122 1.00 92.50 99 HIS A C 1
ATOM 803 O O . HIS A 1 99 ? -8.386 7.445 4.936 1.00 92.50 99 HIS A O 1
ATOM 809 N N . PRO A 1 100 ? -7.416 5.884 6.234 1.00 89.94 100 PRO A N 1
ATOM 810 C CA . PRO A 1 100 ? -8.552 5.736 7.155 1.00 89.94 100 PRO A CA 1
ATOM 811 C C . PRO A 1 100 ? -9.153 7.062 7.647 1.00 89.94 100 PRO A C 1
ATOM 813 O O . PRO A 1 100 ? -10.361 7.254 7.578 1.00 89.94 100 PRO A O 1
ATOM 816 N N . ARG A 1 101 ? -8.311 8.040 8.031 1.00 85.38 101 ARG A N 1
ATOM 817 C CA . ARG A 1 101 ? -8.763 9.412 8.377 1.00 85.38 101 ARG A CA 1
ATOM 818 C C . ARG A 1 101 ? -9.676 10.044 7.325 1.00 85.38 101 ARG A C 1
ATOM 820 O O . ARG A 1 101 ? -10.634 10.714 7.691 1.00 85.38 101 ARG A O 1
ATOM 827 N N . ARG A 1 102 ? -9.354 9.882 6.039 1.00 82.81 102 ARG A N 1
ATOM 828 C CA . ARG A 1 102 ? -10.101 10.499 4.938 1.00 82.81 102 ARG A CA 1
ATOM 829 C C . ARG A 1 102 ? -11.440 9.795 4.737 1.00 82.81 102 ARG A C 1
ATOM 831 O O . ARG A 1 102 ? -12.451 10.472 4.587 1.00 82.81 102 ARG A O 1
ATOM 838 N N . ILE A 1 103 ? -11.451 8.464 4.808 1.00 81.50 103 ILE A N 1
ATOM 839 C CA . ILE A 1 103 ? -12.673 7.655 4.706 1.00 81.50 103 ILE A CA 1
ATOM 840 C C . ILE A 1 103 ? -13.649 8.025 5.831 1.00 81.50 103 ILE A C 1
ATOM 842 O O . ILE A 1 103 ? -14.791 8.386 5.554 1.00 81.50 103 ILE A O 1
ATOM 846 N N . SER A 1 104 ? -13.184 8.069 7.083 1.00 80.88 104 SER A N 1
ATOM 847 C CA . SER A 1 104 ? -14.044 8.410 8.226 1.00 80.88 104 SER A CA 1
ATOM 848 C C . SER A 1 104 ? -14.619 9.829 8.156 1.00 80.88 104 SER A C 1
ATOM 850 O O . SER A 1 104 ? -15.747 10.061 8.589 1.00 80.88 104 SER A O 1
ATOM 852 N N . GLN A 1 105 ? -13.880 10.791 7.593 1.00 77.25 105 GLN A N 1
ATOM 853 C CA . GLN A 1 105 ? -14.398 12.144 7.356 1.00 77.25 105 GLN A CA 1
ATOM 854 C C . GLN A 1 105 ? -15.529 12.162 6.318 1.00 77.25 105 GLN A C 1
ATOM 856 O O . GLN A 1 105 ? -16.517 12.869 6.509 1.00 77.25 105 GLN A O 1
ATOM 861 N N . ILE A 1 106 ? -15.410 11.379 5.240 1.00 73.69 106 ILE A N 1
ATOM 862 C CA . ILE A 1 106 ? -16.450 11.266 4.206 1.00 73.69 106 ILE A CA 1
ATOM 863 C C . ILE A 1 106 ? -17.717 10.632 4.793 1.00 73.69 106 ILE A C 1
ATOM 865 O O . ILE A 1 106 ? -18.813 11.161 4.614 1.00 73.69 106 ILE A O 1
ATOM 869 N N . GLU A 1 107 ? -17.571 9.540 5.544 1.00 74.38 107 GLU A N 1
ATOM 870 C CA . GLU A 1 107 ? -18.691 8.843 6.190 1.00 74.38 107 GLU A CA 1
ATOM 871 C C . GLU A 1 107 ? -19.414 9.731 7.214 1.00 74.38 107 GLU A C 1
ATOM 873 O O . GLU A 1 107 ? -20.645 9.762 7.258 1.00 74.38 107 GLU A O 1
ATOM 878 N N . SER A 1 108 ? -18.664 10.518 7.991 1.00 69.38 108 SER A N 1
ATOM 879 C CA . SER A 1 108 ? -19.238 11.446 8.977 1.00 69.38 108 SER A CA 1
ATOM 880 C C . SER A 1 108 ? -20.066 12.555 8.315 1.00 69.38 108 SER A C 1
ATOM 882 O O . SER A 1 108 ? -21.162 12.876 8.778 1.00 69.38 108 SER A O 1
ATOM 884 N N . ASN A 1 109 ? -19.589 13.106 7.194 1.00 65.81 109 ASN A N 1
ATOM 885 C CA . ASN A 1 109 ? -20.299 14.156 6.459 1.00 65.81 109 ASN A CA 1
ATOM 886 C C . ASN A 1 109 ? -21.604 13.647 5.822 1.00 65.81 109 ASN A C 1
ATOM 888 O O . ASN A 1 109 ? -22.600 14.368 5.813 1.00 65.81 109 ASN A O 1
ATOM 892 N N . ASN A 1 110 ? -21.628 12.398 5.348 1.00 63.16 110 ASN A N 1
ATOM 893 C CA . ASN A 1 110 ? -22.814 11.801 4.725 1.00 63.16 110 ASN A CA 1
ATOM 894 C C . ASN A 1 110 ? -23.903 11.421 5.746 1.00 63.16 110 ASN A C 1
ATOM 896 O O . ASN A 1 110 ? -25.092 11.525 5.448 1.00 63.16 110 ASN A O 1
ATOM 900 N N . ASN A 1 111 ? -23.519 11.041 6.968 1.00 58.94 111 ASN A N 1
ATOM 901 C CA . ASN A 1 111 ? -24.459 10.593 8.004 1.00 58.94 111 ASN A CA 1
ATOM 902 C C . ASN A 1 111 ? -25.123 11.738 8.791 1.00 58.94 111 ASN A C 1
ATOM 904 O O . ASN A 1 111 ? -26.087 11.506 9.516 1.00 58.94 111 ASN A O 1
ATOM 908 N N . THR A 1 112 ? -24.671 12.987 8.629 1.00 54.25 112 THR A N 1
ATOM 909 C CA . THR A 1 112 ? -25.229 14.141 9.367 1.00 54.25 112 THR A CA 1
ATOM 910 C C . THR A 1 112 ? -26.637 14.542 8.876 1.00 54.25 112 THR A C 1
ATOM 912 O O . THR A 1 112 ? -27.299 15.373 9.491 1.00 54.25 112 THR A O 1
ATOM 915 N N . SER A 1 113 ? -27.147 13.935 7.796 1.00 52.00 113 SER A N 1
ATOM 916 C CA . SER A 1 113 ? -28.482 14.231 7.246 1.00 52.00 113 SER A CA 1
ATOM 917 C C . SER A 1 113 ? -29.626 13.361 7.801 1.00 52.00 113 SER A C 1
ATOM 919 O O . SER A 1 113 ? -30.780 13.602 7.459 1.00 52.00 113 SER A O 1
ATOM 921 N N . ALA A 1 114 ? -29.359 12.376 8.669 1.00 46.38 114 ALA A N 1
ATOM 922 C CA . ALA A 1 114 ? -30.389 11.459 9.167 1.00 46.38 114 ALA A CA 1
ATOM 923 C C . ALA A 1 114 ? -30.416 11.349 10.708 1.00 46.38 114 ALA A C 1
ATOM 925 O O . ALA A 1 114 ? -29.689 10.569 11.307 1.00 46.38 114 ALA A O 1
ATOM 926 N N . ASN A 1 115 ? -31.346 12.101 11.306 1.00 48.25 115 ASN A N 1
ATOM 927 C CA . ASN A 1 115 ? -32.085 11.838 12.552 1.00 48.25 115 ASN A CA 1
ATOM 928 C C . ASN A 1 115 ? -31.357 11.743 13.919 1.00 48.25 115 ASN A C 1
ATOM 930 O O . ASN A 1 115 ? -30.681 10.782 14.265 1.00 48.25 115 ASN A O 1
ATOM 934 N N . THR A 1 116 ? -31.679 12.740 14.751 1.00 52.41 116 THR A N 1
ATOM 935 C CA . THR A 1 116 ? -32.027 12.733 16.188 1.00 52.41 116 THR A CA 1
ATOM 936 C C . THR A 1 116 ? -32.051 11.377 16.924 1.00 52.41 116 THR A C 1
ATOM 938 O O . THR A 1 116 ? -32.872 10.525 16.591 1.00 52.41 116 THR A O 1
ATOM 941 N N . SER A 1 117 ? -31.292 11.243 18.030 1.00 48.66 117 SER A N 1
ATOM 942 C CA . SER A 1 117 ? -31.798 10.990 19.410 1.00 48.66 117 SER A CA 1
ATOM 943 C C . SER A 1 117 ? -30.745 10.406 20.383 1.00 48.66 117 SER A C 1
ATOM 945 O O . SER A 1 117 ? -30.223 9.315 20.199 1.00 48.66 117 SER A O 1
ATOM 947 N N . THR A 1 118 ? -30.526 11.153 21.471 1.00 50.31 118 THR A N 1
ATOM 948 C CA . THR A 1 118 ? -30.415 10.741 22.891 1.00 50.31 118 THR A CA 1
ATOM 949 C C . THR A 1 118 ? -29.375 9.715 23.399 1.00 50.31 118 THR A C 1
ATOM 951 O O . THR A 1 118 ? -29.505 8.511 23.230 1.00 50.31 118 THR A O 1
ATOM 954 N N . ILE A 1 119 ? -28.467 10.238 24.242 1.00 52.62 119 ILE A N 1
ATOM 955 C CA . ILE A 1 119 ? -28.070 9.711 25.572 1.00 52.62 119 ILE A CA 1
ATOM 956 C C . ILE A 1 119 ? -27.441 8.296 25.595 1.00 52.62 119 ILE A C 1
ATOM 958 O O . ILE A 1 119 ? -27.904 7.395 26.278 1.00 52.62 119 ILE A O 1
ATOM 962 N N . SER A 1 120 ? -26.319 8.116 24.891 1.00 53.38 120 SER A N 1
ATOM 963 C CA . SER A 1 120 ? -25.223 7.192 25.284 1.00 53.38 120 SER A CA 1
ATOM 964 C C . SER A 1 120 ? -23.898 7.548 24.578 1.00 53.38 120 SER A C 1
ATOM 966 O O . SER A 1 120 ? -23.021 6.721 24.320 1.00 53.38 120 SER A O 1
ATOM 968 N N . ALA A 1 121 ? -23.774 8.824 24.196 1.00 56.16 121 ALA A N 1
ATOM 969 C CA . ALA A 1 121 ? -22.833 9.281 23.181 1.00 56.16 121 ALA A CA 1
ATOM 970 C C . ALA A 1 121 ? -21.371 9.314 23.663 1.00 56.16 121 ALA A C 1
ATOM 972 O O . ALA A 1 121 ? -20.475 9.029 22.882 1.00 56.16 121 ALA A O 1
ATOM 973 N N . SER A 1 122 ? -21.091 9.596 24.940 1.00 62.84 122 SER A N 1
ATOM 974 C CA . SER A 1 122 ? -19.710 9.853 25.400 1.00 62.84 122 SER A CA 1
ATOM 975 C C . SER A 1 122 ? -18.790 8.623 25.339 1.00 62.84 122 SER A C 1
ATOM 977 O O . SER A 1 122 ? -17.659 8.721 24.865 1.00 62.84 122 SER A O 1
ATOM 979 N N . THR A 1 123 ? -19.263 7.449 25.768 1.00 64.81 123 THR A N 1
ATOM 980 C CA . THR A 1 123 ? -18.453 6.215 25.764 1.00 64.81 123 THR A CA 1
ATOM 981 C C . THR A 1 123 ? -18.322 5.639 24.357 1.00 64.81 123 THR A C 1
ATOM 983 O O . THR A 1 123 ? -17.230 5.261 23.945 1.00 64.81 123 THR A O 1
ATOM 986 N N . THR A 1 124 ? -19.415 5.645 23.593 1.00 71.25 124 THR A N 1
ATOM 987 C CA . THR A 1 124 ? -19.446 5.149 22.211 1.00 71.25 124 THR A CA 1
ATOM 988 C C . THR A 1 124 ? -18.523 5.965 21.305 1.00 71.25 124 THR A C 1
ATOM 990 O O . THR A 1 124 ? -17.755 5.388 20.542 1.00 71.25 124 THR A O 1
ATOM 993 N N . THR A 1 125 ? -18.510 7.296 21.454 1.00 75.38 125 THR A N 1
ATOM 994 C CA . THR A 1 125 ? -17.629 8.174 20.662 1.00 75.38 125 THR A CA 1
ATOM 995 C C . THR A 1 125 ? -16.154 7.913 20.975 1.00 75.38 125 THR A C 1
ATOM 997 O O . THR A 1 125 ? -15.358 7.744 20.060 1.00 75.38 125 THR A O 1
ATOM 1000 N N . LYS A 1 126 ? -15.791 7.747 22.256 1.00 79.31 126 LYS A N 1
ATOM 1001 C CA . LYS A 1 126 ? -14.410 7.417 22.656 1.00 79.31 126 LYS A CA 1
ATOM 1002 C C . LYS A 1 126 ? -13.924 6.080 22.088 1.00 79.31 126 LYS A C 1
ATOM 1004 O O . LYS A 1 126 ? -12.764 5.976 21.701 1.00 79.31 126 LYS A O 1
ATOM 1009 N N . ILE A 1 127 ? -14.792 5.066 22.043 1.00 82.44 127 ILE A N 1
ATOM 1010 C CA . ILE A 1 127 ? -14.457 3.751 21.474 1.00 82.44 127 ILE A CA 1
ATOM 1011 C C . ILE A 1 127 ? -14.235 3.862 19.961 1.00 82.44 127 ILE A C 1
ATOM 1013 O O . ILE A 1 127 ? -13.265 3.307 19.448 1.00 82.44 127 ILE A O 1
ATOM 1017 N N . ILE A 1 128 ? -15.096 4.603 19.256 1.00 82.88 128 ILE A N 1
ATOM 1018 C CA . ILE A 1 128 ? -14.960 4.846 17.812 1.00 82.88 128 ILE A CA 1
ATOM 1019 C C . ILE A 1 128 ? -13.655 5.594 17.514 1.00 82.88 128 ILE A C 1
ATOM 1021 O O . ILE A 1 128 ? -12.893 5.169 16.647 1.00 82.88 128 ILE A O 1
ATOM 1025 N N . ASP A 1 129 ? -13.351 6.645 18.278 1.00 84.75 129 ASP A N 1
ATOM 1026 C CA . ASP A 1 129 ? -12.110 7.411 18.134 1.00 84.75 129 ASP A CA 1
ATOM 1027 C C . ASP A 1 129 ? -10.869 6.538 18.374 1.00 84.75 129 ASP A C 1
ATOM 1029 O O . ASP A 1 129 ? -9.882 6.626 17.638 1.00 84.75 129 ASP A O 1
ATOM 1033 N N . GLN A 1 130 ? -10.915 5.658 19.380 1.00 88.69 130 GLN A N 1
ATOM 1034 C CA . GLN A 1 130 ? -9.826 4.728 19.674 1.00 88.69 130 GLN A CA 1
ATOM 1035 C C . GLN A 1 130 ? -9.646 3.687 18.561 1.00 88.69 130 GLN A C 1
ATOM 1037 O O . GLN A 1 130 ? -8.513 3.404 18.169 1.00 88.69 130 GLN A O 1
ATOM 1042 N N . LEU A 1 131 ? -10.738 3.139 18.024 1.00 88.06 131 LEU A N 1
ATOM 1043 C CA . LEU A 1 131 ? -10.686 2.185 16.916 1.00 88.06 131 LEU A CA 1
ATOM 1044 C C . LEU A 1 131 ? -10.118 2.836 15.651 1.00 88.06 131 LEU A C 1
ATOM 1046 O O . LEU A 1 131 ? -9.248 2.257 15.000 1.00 88.06 131 LEU A O 1
ATOM 1050 N N . LEU A 1 132 ? -10.554 4.057 15.337 1.00 88.94 132 LEU A N 1
ATOM 1051 C CA . LEU A 1 132 ? -10.025 4.832 14.220 1.00 88.94 132 LEU A CA 1
ATOM 1052 C C . LEU A 1 132 ? -8.528 5.098 14.401 1.00 88.94 132 LEU A C 1
ATOM 1054 O O . LEU A 1 132 ? -7.751 4.914 13.467 1.00 88.94 132 LEU A O 1
ATOM 1058 N N . LYS A 1 133 ? -8.101 5.477 15.610 1.00 89.94 133 LYS A N 1
ATOM 1059 C CA . LYS A 1 133 ? -6.682 5.677 15.924 1.00 89.94 133 LYS A CA 1
ATOM 1060 C C . LYS A 1 133 ? -5.854 4.420 15.639 1.00 89.94 133 LYS A C 1
ATOM 1062 O O . LYS A 1 133 ? -4.845 4.521 14.949 1.00 89.94 133 LYS A O 1
ATOM 1067 N N . LEU A 1 134 ? -6.314 3.248 16.081 1.00 90.75 134 LEU A N 1
ATOM 1068 C CA . LEU A 1 134 ? -5.639 1.973 15.812 1.00 90.75 134 LEU A CA 1
ATOM 1069 C C . LEU A 1 134 ? -5.597 1.637 14.315 1.00 90.75 134 LEU A C 1
ATOM 1071 O O . LEU A 1 134 ? -4.583 1.152 13.818 1.00 90.75 134 LEU A O 1
ATOM 1075 N N . GLN A 1 135 ? -6.675 1.910 13.574 1.00 91.44 135 GLN A N 1
ATOM 1076 C CA . GLN A 1 135 ? -6.699 1.715 12.121 1.00 91.44 135 GLN A CA 1
ATOM 1077 C C . GLN A 1 135 ? -5.699 2.622 11.399 1.00 91.44 135 GLN A C 1
ATOM 1079 O O . GLN A 1 135 ? -5.070 2.190 10.435 1.00 91.44 135 GLN A O 1
ATOM 1084 N N . ILE A 1 136 ? -5.544 3.861 11.867 1.00 91.50 136 ILE A N 1
ATOM 1085 C CA . ILE A 1 136 ? -4.571 4.815 11.331 1.00 91.50 136 ILE A CA 1
ATOM 1086 C C . ILE A 1 136 ? -3.152 4.339 11.614 1.00 91.50 136 ILE A C 1
ATOM 1088 O O . ILE A 1 136 ? -2.362 4.258 10.686 1.00 91.50 136 ILE A O 1
ATOM 1092 N N . GLU A 1 137 ? -2.843 3.972 12.857 1.00 91.88 137 GLU A N 1
ATOM 1093 C CA . GLU A 1 137 ? -1.514 3.472 13.232 1.00 91.88 137 GLU A CA 1
ATOM 1094 C C . GLU A 1 137 ? -1.145 2.214 12.436 1.00 91.88 137 GLU A C 1
ATOM 1096 O O . GLU A 1 137 ? -0.034 2.102 11.919 1.00 91.88 137 GLU A O 1
ATOM 1101 N N . ARG A 1 138 ? -2.101 1.294 12.258 1.00 92.81 138 ARG A N 1
ATOM 1102 C CA . ARG A 1 138 ? -1.919 0.093 11.436 1.00 92.81 138 ARG A CA 1
ATOM 1103 C C . ARG A 1 138 ? -1.661 0.432 9.966 1.00 92.81 138 ARG A C 1
ATOM 1105 O O . ARG A 1 138 ? -0.773 -0.160 9.357 1.00 92.81 138 ARG A O 1
ATOM 1112 N N . PHE A 1 139 ? -2.409 1.382 9.402 1.00 94.94 139 PHE A N 1
ATOM 1113 C CA . PHE A 1 139 ? -2.193 1.863 8.036 1.00 94.94 139 PHE A CA 1
ATOM 1114 C C . PHE A 1 139 ? -0.828 2.538 7.877 1.00 94.94 139 PHE A C 1
ATOM 1116 O O . PHE A 1 139 ? -0.098 2.240 6.936 1.00 94.94 139 PHE A O 1
ATOM 1123 N N . ASP A 1 140 ? -0.461 3.415 8.806 1.00 93.06 140 ASP A N 1
ATOM 1124 C CA . ASP A 1 140 ? 0.812 4.124 8.766 1.00 93.06 140 ASP A CA 1
ATOM 1125 C C . ASP A 1 140 ? 1.985 3.145 8.847 1.00 93.06 140 ASP A C 1
ATOM 1127 O O . ASP A 1 140 ? 2.928 3.243 8.060 1.00 93.06 140 ASP A O 1
ATOM 1131 N N . GLN A 1 141 ? 1.888 2.132 9.711 1.00 92.12 141 GLN A N 1
ATOM 1132 C CA . GLN A 1 141 ? 2.897 1.085 9.799 1.00 92.12 141 GLN A CA 1
ATOM 1133 C C . GLN A 1 141 ? 3.004 0.260 8.510 1.00 92.12 141 GLN A C 1
ATOM 1135 O O . GLN A 1 141 ? 4.118 -0.030 8.072 1.00 92.12 141 GLN A O 1
ATOM 1140 N N . LEU A 1 142 ? 1.875 -0.098 7.885 1.00 94.75 142 LEU A N 1
ATOM 1141 C CA . LEU A 1 142 ? 1.868 -0.747 6.571 1.00 94.75 142 LEU A CA 1
ATOM 1142 C C . LEU A 1 142 ? 2.631 0.095 5.551 1.00 94.75 142 LEU A C 1
ATOM 1144 O O . LEU A 1 142 ? 3.492 -0.430 4.854 1.00 94.75 142 LEU A O 1
ATOM 1148 N N . VAL A 1 143 ? 2.327 1.391 5.455 1.00 94.94 143 VAL A N 1
ATOM 1149 C CA . VAL A 1 143 ? 2.945 2.276 4.462 1.00 94.94 143 VAL A CA 1
ATOM 1150 C C . VAL A 1 143 ? 4.448 2.409 4.683 1.00 94.94 143 VAL A C 1
ATOM 1152 O O . VAL A 1 143 ? 5.199 2.370 3.710 1.00 94.94 143 VAL A O 1
ATOM 1155 N N . ILE A 1 144 ? 4.899 2.536 5.932 1.00 91.50 144 ILE A N 1
ATOM 1156 C CA . ILE A 1 144 ? 6.329 2.603 6.269 1.00 91.50 144 ILE A CA 1
ATOM 1157 C C . ILE A 1 144 ? 7.039 1.318 5.835 1.00 91.50 144 ILE A C 1
ATOM 1159 O O . ILE A 1 144 ? 8.057 1.368 5.136 1.00 91.50 144 ILE A O 1
ATOM 1163 N N . ASP A 1 145 ? 6.491 0.165 6.214 1.00 91.56 145 ASP A N 1
ATOM 1164 C CA . ASP A 1 145 ? 7.099 -1.131 5.921 1.00 91.56 145 ASP A CA 1
ATOM 1165 C C . ASP A 1 145 ? 7.064 -1.423 4.411 1.00 91.56 145 ASP A C 1
ATOM 1167 O O . ASP A 1 145 ? 8.037 -1.923 3.842 1.00 91.56 145 ASP A O 1
ATOM 1171 N N . LEU A 1 146 ? 5.990 -1.021 3.727 1.00 92.69 146 LEU A N 1
ATOM 1172 C CA . LEU A 1 146 ? 5.839 -1.126 2.277 1.00 92.69 146 LEU A CA 1
ATOM 1173 C C . LEU A 1 146 ? 6.829 -0.217 1.547 1.00 92.69 146 LEU A C 1
ATOM 1175 O O . LEU A 1 146 ? 7.488 -0.643 0.602 1.00 92.69 146 LEU A O 1
ATOM 1179 N N . MET A 1 147 ? 6.993 1.023 2.005 1.00 91.31 147 MET A N 1
ATOM 1180 C CA . MET A 1 147 ? 7.997 1.951 1.491 1.00 91.31 147 MET A CA 1
ATOM 1181 C C . MET A 1 147 ? 9.405 1.375 1.644 1.00 91.31 147 MET A C 1
ATOM 1183 O O . MET A 1 147 ? 10.199 1.471 0.712 1.00 91.31 147 MET A O 1
ATOM 1187 N N . ASN A 1 148 ? 9.723 0.749 2.776 1.00 87.94 148 ASN A N 1
ATOM 1188 C CA . ASN A 1 148 ? 11.020 0.105 2.981 1.00 87.94 148 ASN A CA 1
ATOM 1189 C C . ASN A 1 148 ? 11.210 -1.118 2.074 1.00 87.94 148 ASN A C 1
ATOM 1191 O O . ASN A 1 148 ? 12.251 -1.235 1.431 1.00 87.94 148 ASN A O 1
ATOM 1195 N N . THR A 1 149 ? 10.186 -1.957 1.937 1.00 88.50 149 THR A N 1
ATOM 1196 C CA . THR A 1 149 ? 10.163 -3.100 1.010 1.00 88.50 149 THR A CA 1
ATOM 1197 C C . THR A 1 149 ? 10.433 -2.645 -0.426 1.00 88.50 149 THR A C 1
ATOM 1199 O O . THR A 1 149 ? 11.310 -3.180 -1.107 1.00 88.50 149 THR A O 1
ATOM 1202 N N . LEU A 1 150 ? 9.749 -1.586 -0.866 1.00 88.69 150 LEU A N 1
ATOM 1203 C CA . LEU A 1 150 ? 9.904 -1.045 -2.212 1.00 88.69 150 LEU A CA 1
ATOM 1204 C C . LEU A 1 150 ? 11.243 -0.326 -2.420 1.00 88.69 150 LEU A C 1
ATOM 1206 O O . LEU A 1 150 ? 11.798 -0.361 -3.511 1.00 88.69 150 LEU A O 1
ATOM 1210 N N . LYS A 1 151 ? 11.822 0.298 -1.389 1.00 85.88 151 LYS A N 1
ATOM 1211 C CA . LYS A 1 151 ? 13.194 0.831 -1.482 1.00 85.88 151 LYS A CA 1
ATOM 1212 C C . LYS A 1 151 ? 14.205 -0.278 -1.750 1.00 85.88 151 LYS A C 1
ATOM 1214 O O . LYS A 1 151 ? 15.123 -0.082 -2.540 1.00 85.88 151 LYS A O 1
ATOM 1219 N N . LEU A 1 152 ? 14.051 -1.416 -1.073 1.00 82.50 152 LEU A N 1
ATOM 1220 C CA . LEU A 1 152 ? 14.978 -2.539 -1.186 1.00 82.50 152 LEU A CA 1
ATOM 1221 C C . LEU A 1 152 ? 14.871 -3.222 -2.547 1.00 82.50 152 LEU A C 1
ATOM 1223 O O . LEU A 1 152 ? 15.894 -3.611 -3.097 1.00 82.50 152 LEU A O 1
ATOM 1227 N N . ASN A 1 153 ? 13.665 -3.300 -3.114 1.00 81.88 153 ASN A N 1
ATOM 1228 C CA . ASN A 1 153 ? 13.423 -3.966 -4.391 1.00 81.88 153 ASN A CA 1
ATOM 1229 C C . ASN A 1 153 ? 13.465 -3.033 -5.619 1.00 81.88 153 ASN A C 1
ATOM 1231 O O . ASN A 1 153 ? 13.052 -3.451 -6.695 1.00 81.88 153 ASN A O 1
ATOM 1235 N N . GLY A 1 154 ? 13.908 -1.778 -5.479 1.00 81.88 154 GLY A N 1
ATOM 1236 C CA . GLY A 1 154 ? 13.991 -0.821 -6.593 1.00 81.88 154 GLY A CA 1
ATOM 1237 C C . GLY A 1 154 ? 12.653 -0.211 -7.039 1.00 81.88 154 GLY A C 1
ATOM 1238 O O . GLY A 1 154 ? 12.581 0.409 -8.097 1.00 81.88 154 GLY A O 1
ATOM 1239 N N . GLY A 1 155 ? 11.592 -0.348 -6.244 1.00 86.44 155 GLY A N 1
ATOM 1240 C CA . GLY A 1 155 ? 10.258 0.187 -6.524 1.00 86.44 155 GLY A CA 1
ATOM 1241 C C . GLY A 1 155 ? 9.400 -0.729 -7.395 1.00 86.44 155 GLY A C 1
ATOM 1242 O O . GLY A 1 155 ? 8.387 -0.284 -7.938 1.00 86.44 155 GLY A O 1
ATOM 1243 N N . HIS A 1 156 ? 9.794 -1.993 -7.550 1.00 88.06 156 HIS A N 1
ATOM 1244 C CA . HIS A 1 156 ? 9.088 -2.963 -8.375 1.00 88.06 156 HIS A CA 1
ATOM 1245 C C . HIS A 1 156 ? 7.827 -3.481 -7.675 1.00 88.06 156 HIS A C 1
ATOM 1247 O O . HIS A 1 156 ? 7.894 -4.166 -6.653 1.00 88.06 156 HIS A O 1
ATOM 1253 N N . LEU A 1 157 ? 6.664 -3.177 -8.255 1.00 92.12 157 LEU A N 1
ATOM 1254 C CA . LEU A 1 157 ? 5.366 -3.487 -7.652 1.00 92.12 157 LEU A CA 1
ATOM 1255 C C . LEU A 1 157 ? 4.921 -4.941 -7.828 1.00 92.12 157 LEU A C 1
ATOM 1257 O O . LEU A 1 157 ? 4.239 -5.462 -6.951 1.00 92.12 157 LEU A O 1
ATOM 1261 N N . PHE A 1 158 ? 5.369 -5.627 -8.887 1.00 91.12 158 PHE A N 1
ATOM 1262 C CA . PHE A 1 158 ? 5.047 -7.046 -9.117 1.00 91.12 158 PHE A CA 1
ATOM 1263 C C . PHE A 1 158 ? 5.462 -7.948 -7.943 1.00 91.12 158 PHE A C 1
ATOM 1265 O O . PHE A 1 158 ? 4.892 -9.013 -7.731 1.00 91.12 158 PHE A O 1
ATOM 1272 N N . VAL A 1 159 ? 6.461 -7.520 -7.165 1.00 89.44 159 VAL A N 1
ATOM 1273 C CA . VAL A 1 159 ? 6.946 -8.243 -5.987 1.00 89.44 159 VAL A CA 1
ATOM 1274 C C . VAL A 1 159 ? 5.841 -8.375 -4.940 1.00 89.44 159 VAL A C 1
ATOM 1276 O O . VAL A 1 159 ? 5.757 -9.400 -4.278 1.00 89.44 159 VAL A O 1
ATOM 1279 N N . LEU A 1 160 ? 4.961 -7.379 -4.816 1.00 92.38 160 LEU A N 1
ATOM 1280 C CA . LEU A 1 160 ? 3.833 -7.428 -3.885 1.00 92.38 160 LEU A CA 1
ATOM 1281 C C . LEU A 1 160 ? 2.813 -8.491 -4.306 1.00 92.38 160 LEU A C 1
ATOM 1283 O O . LEU A 1 160 ? 2.342 -9.250 -3.461 1.00 92.38 160 LEU A O 1
ATOM 1287 N N . ASP A 1 161 ? 2.526 -8.586 -5.607 1.00 92.75 161 ASP A N 1
ATOM 1288 C CA . ASP A 1 161 ? 1.648 -9.623 -6.162 1.00 92.75 161 ASP A CA 1
ATOM 1289 C C . ASP A 1 161 ? 2.253 -11.019 -5.957 1.00 92.75 161 ASP A C 1
ATOM 1291 O O . ASP A 1 161 ? 1.558 -11.947 -5.544 1.00 92.75 161 ASP A O 1
ATOM 1295 N N . LEU A 1 162 ? 3.566 -11.155 -6.172 1.00 91.31 162 LEU A N 1
ATOM 1296 C CA . LEU A 1 162 ? 4.293 -12.402 -5.940 1.00 91.31 162 LEU A CA 1
ATOM 1297 C C . LEU A 1 162 ? 4.244 -12.8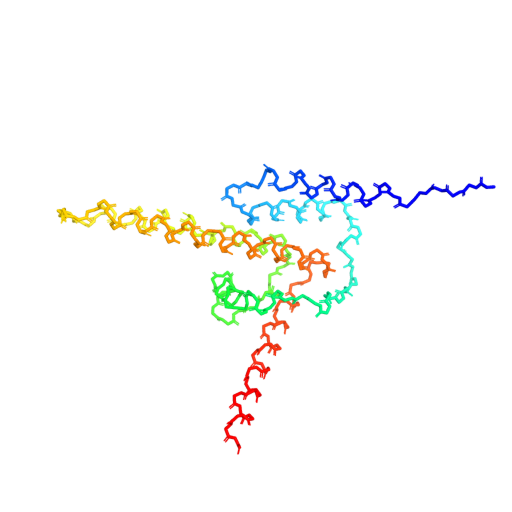26 -4.466 1.00 91.31 162 LEU A C 1
ATOM 1299 O O . LEU A 1 162 ? 4.004 -13.996 -4.176 1.00 91.31 162 LEU A O 1
ATOM 1303 N N . LEU A 1 163 ? 4.439 -11.890 -3.532 1.00 90.19 163 LEU A N 1
ATOM 1304 C CA . LEU A 1 163 ? 4.342 -12.165 -2.096 1.00 90.19 163 LEU A CA 1
ATOM 1305 C C . LEU A 1 163 ? 2.936 -12.632 -1.703 1.00 90.19 163 LEU A C 1
ATOM 1307 O O . LEU A 1 163 ? 2.801 -13.607 -0.965 1.00 90.19 163 LEU A O 1
ATOM 1311 N N . ILE A 1 164 ? 1.898 -11.967 -2.221 1.00 91.31 164 ILE A N 1
ATOM 1312 C CA . ILE A 1 164 ? 0.503 -12.369 -2.012 1.00 91.31 164 ILE A CA 1
ATOM 1313 C C . ILE A 1 164 ? 0.276 -13.791 -2.521 1.00 91.31 164 ILE A C 1
ATOM 1315 O O . ILE A 1 164 ? -0.235 -14.633 -1.783 1.00 91.31 164 ILE A O 1
ATOM 1319 N N . TYR A 1 165 ? 0.667 -14.059 -3.765 1.00 91.12 165 TYR A N 1
ATOM 1320 C CA . TYR A 1 165 ? 0.455 -15.354 -4.397 1.00 91.12 165 TYR A CA 1
ATOM 1321 C C . TYR A 1 165 ? 1.185 -16.475 -3.651 1.00 91.12 165 TYR A C 1
ATOM 1323 O O . TYR A 1 165 ? 0.591 -17.508 -3.346 1.00 91.12 165 TYR A O 1
ATOM 1331 N N . ASN A 1 166 ? 2.449 -16.256 -3.280 1.00 89.62 166 ASN A N 1
ATOM 1332 C CA . ASN A 1 166 ? 3.232 -17.236 -2.532 1.00 89.62 166 ASN A CA 1
ATOM 1333 C C . ASN A 1 166 ? 2.584 -17.571 -1.185 1.00 89.62 166 ASN A C 1
ATOM 1335 O O . ASN A 1 166 ? 2.518 -18.746 -0.824 1.00 89.62 166 ASN A O 1
ATOM 1339 N N . LYS A 1 167 ? 2.060 -16.567 -0.468 1.00 89.50 167 LYS A N 1
ATOM 1340 C CA . LYS A 1 167 ? 1.357 -16.792 0.799 1.00 89.50 167 LYS A CA 1
ATOM 1341 C C . LYS A 1 167 ? 0.071 -17.598 0.598 1.00 89.50 167 LYS A C 1
ATOM 1343 O O . LYS A 1 167 ? -0.155 -18.554 1.328 1.00 89.50 167 LYS A O 1
ATOM 1348 N N . GLN A 1 168 ? -0.717 -17.287 -0.432 1.00 89.69 168 GLN A N 1
ATOM 1349 C CA . GLN A 1 168 ? -1.929 -18.047 -0.769 1.00 89.69 168 GLN A CA 1
ATOM 1350 C C . GLN A 1 168 ? -1.640 -19.518 -1.072 1.00 89.69 168 GLN A C 1
ATOM 1352 O O . GLN A 1 168 ? -2.351 -20.400 -0.592 1.00 89.69 168 GLN A O 1
ATOM 1357 N N . VAL A 1 169 ? -0.599 -19.784 -1.865 1.00 89.44 169 VAL A N 1
ATOM 1358 C CA . VAL A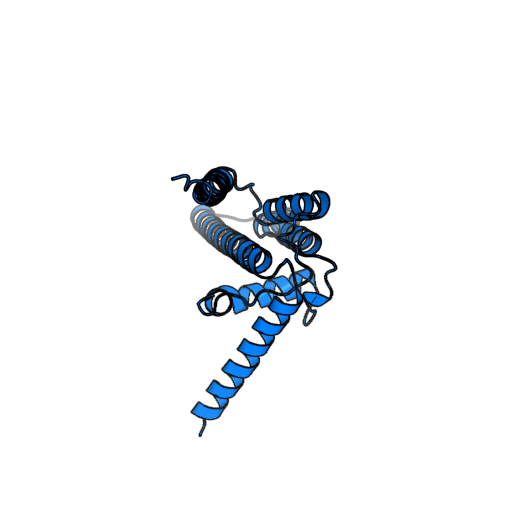 1 169 ? -0.181 -21.151 -2.201 1.00 89.44 169 VAL A CA 1
ATOM 1359 C C . VAL A 1 169 ? 0.302 -21.888 -0.957 1.00 89.44 169 VAL A C 1
ATOM 1361 O O . VAL A 1 169 ? -0.101 -23.027 -0.736 1.00 89.44 169 VAL A O 1
ATOM 1364 N N . PHE A 1 170 ? 1.133 -21.244 -0.135 1.00 88.44 170 PHE A N 1
ATOM 1365 C CA . PHE A 1 170 ? 1.635 -21.831 1.104 1.00 88.44 170 PHE A CA 1
ATOM 1366 C C . PHE A 1 170 ? 0.493 -22.194 2.057 1.00 88.44 170 PHE A C 1
ATOM 1368 O O . PHE A 1 170 ? 0.392 -23.347 2.471 1.00 88.44 170 PHE A O 1
ATOM 1375 N N . ASP A 1 171 ? -0.421 -21.255 2.310 1.00 87.50 171 ASP A N 1
ATOM 1376 C CA . ASP A 1 171 ? -1.580 -21.491 3.167 1.00 87.50 171 ASP A CA 1
ATOM 1377 C C . ASP A 1 171 ? -2.426 -22.644 2.603 1.00 87.50 171 ASP A C 1
ATOM 1379 O O . ASP A 1 171 ? -2.790 -23.560 3.335 1.00 87.50 171 ASP A O 1
ATOM 1383 N N . HIS A 1 172 ? -2.686 -22.683 1.293 1.00 88.50 172 HIS A N 1
ATOM 1384 C CA . HIS A 1 172 ? -3.427 -23.788 0.676 1.00 88.50 172 HIS A CA 1
ATOM 1385 C C . HIS A 1 172 ? -2.759 -25.161 0.891 1.00 88.50 172 HIS A C 1
ATOM 1387 O O . HIS A 1 172 ? -3.439 -26.150 1.179 1.00 88.50 172 HIS A O 1
ATOM 1393 N N . ILE A 1 173 ? -1.430 -25.230 0.786 1.00 88.38 173 ILE A N 1
ATOM 1394 C CA . ILE A 1 173 ? -0.659 -26.458 1.023 1.00 88.38 173 ILE A CA 1
ATOM 1395 C C . ILE A 1 173 ? -0.734 -26.879 2.499 1.00 88.38 173 ILE A C 1
ATOM 1397 O O . ILE A 1 173 ? -0.948 -28.055 2.788 1.00 88.38 173 ILE A O 1
ATOM 1401 N N . GLU A 1 174 ? -0.617 -25.949 3.448 1.00 85.88 174 GLU A N 1
ATOM 1402 C CA . GLU A 1 174 ? -0.748 -26.266 4.879 1.00 85.88 174 GLU A CA 1
ATOM 1403 C C . GLU A 1 174 ? -2.140 -26.809 5.224 1.00 85.88 174 GLU A C 1
ATOM 1405 O O . GLU A 1 174 ? -2.267 -27.808 5.935 1.00 85.88 174 GLU A O 1
ATOM 1410 N N . HIS A 1 175 ? -3.192 -26.201 4.670 1.00 82.50 175 HIS A N 1
ATOM 1411 C CA . HIS A 1 175 ? -4.570 -26.636 4.903 1.00 82.50 175 HIS A CA 1
ATOM 1412 C C . HIS A 1 175 ? -4.868 -28.008 4.282 1.00 82.50 175 HIS A C 1
ATOM 1414 O O . HIS A 1 175 ? -5.694 -28.754 4.807 1.00 82.50 175 HIS A O 1
ATOM 1420 N N . THR A 1 176 ? -4.226 -28.360 3.167 1.00 80.88 176 THR A N 1
ATOM 1421 C CA . THR A 1 176 ? -4.406 -29.676 2.530 1.00 80.88 176 THR A CA 1
ATOM 1422 C C . THR A 1 176 ? -3.603 -30.766 3.238 1.00 80.88 176 THR A C 1
ATOM 1424 O O . THR A 1 176 ? -4.145 -31.841 3.476 1.00 80.88 176 THR A O 1
ATOM 1427 N N . ASN A 1 177 ? -2.370 -30.481 3.664 1.00 68.75 177 ASN A N 1
ATOM 1428 C CA . ASN A 1 177 ? -1.517 -31.443 4.369 1.00 68.75 177 ASN A CA 1
ATOM 1429 C C . ASN A 1 177 ? -1.972 -31.751 5.804 1.00 68.75 177 ASN A C 1
ATOM 1431 O O . ASN A 1 177 ? -1.670 -32.827 6.306 1.00 68.75 177 ASN A O 1
ATOM 1435 N N . HIS A 1 178 ? -2.702 -30.850 6.470 1.00 59.69 178 HIS A N 1
ATOM 1436 C CA . HIS A 1 178 ? -3.290 -31.129 7.788 1.00 59.69 178 HIS A CA 1
ATOM 1437 C C . HIS A 1 178 ? -4.594 -31.945 7.747 1.00 59.69 178 HIS A C 1
ATOM 1439 O O . HIS A 1 178 ? -5.070 -32.372 8.797 1.00 59.69 178 HIS A O 1
ATOM 1445 N N . ASN A 1 179 ? -5.171 -32.160 6.562 1.00 53.44 179 ASN A N 1
ATOM 1446 C CA . ASN A 1 179 ? -6.401 -32.934 6.363 1.00 53.44 179 ASN A CA 1
ATOM 1447 C C . ASN A 1 179 ? -6.145 -34.366 5.844 1.00 53.44 179 ASN A C 1
ATOM 1449 O O . ASN A 1 179 ? -7.091 -35.038 5.424 1.00 53.44 179 ASN A O 1
ATOM 1453 N N . VAL A 1 180 ? -4.888 -34.823 5.866 1.00 46.50 180 VAL A N 1
ATOM 1454 C CA . VAL A 1 180 ? -4.448 -36.191 5.531 1.00 46.50 180 VAL A CA 1
ATOM 1455 C C . VAL A 1 180 ? -3.867 -36.842 6.779 1.00 46.50 180 VAL A C 1
ATOM 1457 O O . VAL A 1 180 ? -4.177 -38.032 7.005 1.00 46.50 180 VAL A O 1
#

pLDDT: mean 76.7, std 18.21, range [33.97, 96.38]